Protein AF-A0A937NBX3-F1 (afdb_monomer)

Structure (mmCIF, N/CA/C/O backbone):
data_AF-A0A937NBX3-F1
#
_entry.id   AF-A0A937NBX3-F1
#
loop_
_atom_site.group_PDB
_atom_site.id
_atom_site.type_symbol
_atom_site.label_atom_id
_atom_site.label_alt_id
_atom_site.label_comp_id
_atom_site.label_asym_id
_atom_site.label_entity_id
_atom_site.label_seq_id
_atom_site.pdbx_PDB_ins_code
_atom_site.Cartn_x
_atom_site.Cartn_y
_atom_site.Cartn_z
_atom_site.occupancy
_atom_site.B_iso_or_equiv
_atom_site.auth_seq_id
_atom_site.auth_comp_id
_atom_site.auth_asym_id
_atom_site.auth_atom_id
_atom_site.pdbx_PDB_model_num
ATOM 1 N N . MET A 1 1 ? -4.306 -5.629 -15.261 1.00 84.06 1 MET A N 1
ATOM 2 C CA . MET A 1 1 ? -3.024 -5.113 -14.801 1.00 84.06 1 MET A CA 1
ATOM 3 C C . MET A 1 1 ? -1.946 -5.549 -15.763 1.00 84.06 1 MET A C 1
ATOM 5 O O . MET A 1 1 ? -1.918 -6.724 -16.135 1.00 84.06 1 MET A O 1
ATOM 9 N N . ASP A 1 2 ? -1.067 -4.629 -16.156 1.00 86.94 2 ASP A N 1
ATOM 10 C CA . ASP A 1 2 ? 0.070 -4.967 -17.008 1.00 86.94 2 ASP A CA 1
ATOM 11 C C . ASP A 1 2 ? 1.044 -5.968 -16.342 1.00 86.94 2 ASP A C 1
ATOM 13 O O . ASP A 1 2 ? 1.038 -6.216 -15.128 1.00 86.94 2 ASP A O 1
ATOM 17 N N . LYS A 1 3 ? 1.912 -6.570 -17.162 1.00 88.00 3 LYS A N 1
ATOM 18 C CA . LYS A 1 3 ? 2.862 -7.600 -16.719 1.00 88.00 3 LYS A CA 1
ATOM 19 C C . LYS A 1 3 ? 3.893 -7.071 -15.711 1.00 88.00 3 LYS A C 1
ATOM 21 O O . LYS A 1 3 ? 4.321 -7.837 -14.843 1.00 88.00 3 LYS A O 1
ATOM 26 N N . ARG A 1 4 ? 4.312 -5.805 -15.816 1.00 92.19 4 ARG A N 1
ATOM 27 C CA . ARG A 1 4 ? 5.323 -5.189 -14.940 1.00 92.19 4 ARG A CA 1
ATOM 28 C C . ARG A 1 4 ? 4.758 -5.018 -13.533 1.00 92.19 4 ARG A C 1
ATOM 30 O O . ARG A 1 4 ? 5.383 -5.488 -12.583 1.00 92.19 4 ARG A O 1
ATOM 37 N N . LEU A 1 5 ? 3.569 -4.432 -13.412 1.00 91.56 5 LEU A N 1
ATOM 38 C CA . LEU A 1 5 ? 2.870 -4.252 -12.140 1.00 91.56 5 LEU A CA 1
ATOM 39 C C . LEU A 1 5 ? 2.575 -5.607 -11.486 1.00 91.56 5 LEU A C 1
ATOM 41 O O . LEU A 1 5 ? 2.913 -5.824 -10.324 1.00 91.56 5 LEU A O 1
ATOM 45 N N . ARG A 1 6 ? 2.068 -6.578 -12.260 1.00 89.44 6 ARG A N 1
ATOM 46 C CA . ARG A 1 6 ? 1.843 -7.945 -11.763 1.00 89.44 6 ARG A CA 1
ATOM 47 C C . ARG A 1 6 ? 3.116 -8.583 -11.212 1.00 89.44 6 ARG A C 1
ATOM 49 O O . ARG A 1 6 ? 3.080 -9.229 -10.168 1.00 89.44 6 ARG A O 1
ATOM 56 N N . THR A 1 7 ? 4.238 -8.410 -11.906 1.00 91.50 7 THR A N 1
ATOM 57 C CA . THR A 1 7 ? 5.529 -8.962 -11.476 1.00 91.50 7 THR A CA 1
ATOM 58 C C . THR A 1 7 ? 6.004 -8.305 -10.181 1.00 91.50 7 THR A C 1
ATOM 60 O O . THR A 1 7 ? 6.370 -9.017 -9.249 1.00 91.50 7 THR A O 1
ATOM 63 N N . ALA A 1 8 ? 5.948 -6.973 -10.086 1.00 92.44 8 ALA A N 1
ATOM 64 C CA . ALA A 1 8 ? 6.322 -6.253 -8.870 1.00 92.44 8 ALA A CA 1
ATOM 65 C C . ALA A 1 8 ? 5.469 -6.687 -7.671 1.00 92.44 8 ALA A C 1
ATOM 67 O O . ALA A 1 8 ? 6.023 -7.020 -6.625 1.00 92.44 8 ALA A O 1
ATOM 68 N N . PHE A 1 9 ? 4.148 -6.782 -7.857 1.00 91.38 9 PHE A N 1
ATOM 69 C CA . PHE A 1 9 ? 3.217 -7.245 -6.829 1.00 91.38 9 PHE A CA 1
ATOM 70 C C . PHE A 1 9 ? 3.577 -8.644 -6.321 1.00 91.38 9 PHE A C 1
ATOM 7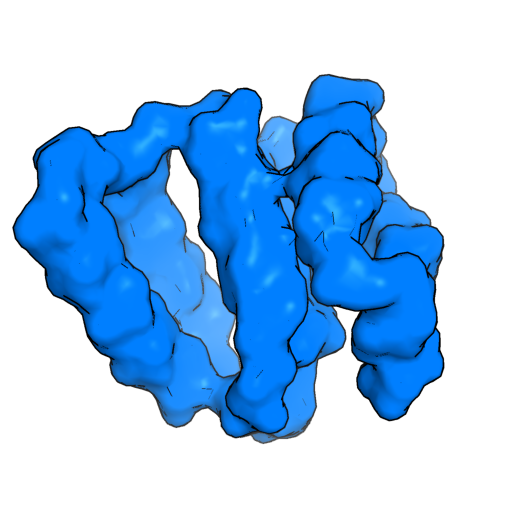2 O O . PHE A 1 9 ? 3.723 -8.847 -5.119 1.00 91.38 9 PHE A O 1
ATOM 79 N N . MET A 1 10 ? 3.787 -9.603 -7.229 1.00 90.00 10 MET A N 1
ATOM 80 C CA . MET A 1 10 ? 4.118 -10.983 -6.856 1.00 90.00 10 MET A CA 1
ATOM 81 C C . MET A 1 10 ? 5.466 -11.094 -6.136 1.00 90.00 10 MET A C 1
ATOM 83 O O . MET A 1 10 ? 5.585 -11.877 -5.196 1.00 90.00 10 MET A O 1
ATOM 87 N N . ILE A 1 11 ? 6.472 -10.312 -6.545 1.00 90.75 11 ILE A N 1
ATOM 88 C CA . ILE A 1 11 ? 7.777 -10.291 -5.869 1.00 90.75 11 ILE A CA 1
ATOM 89 C C . ILE A 1 11 ? 7.635 -9.712 -4.459 1.00 90.75 11 ILE A C 1
ATOM 91 O O . ILE A 1 11 ? 8.192 -10.271 -3.516 1.00 90.75 11 ILE A O 1
ATOM 95 N N . THR A 1 12 ? 6.902 -8.606 -4.295 1.00 90.75 12 THR A N 1
ATOM 96 C CA . THR A 1 12 ? 6.671 -8.016 -2.968 1.00 90.75 12 THR A CA 1
ATOM 97 C C . THR A 1 12 ? 5.880 -8.969 -2.074 1.00 90.75 12 THR A C 1
ATOM 99 O O . THR A 1 12 ? 6.267 -9.192 -0.930 1.00 90.75 12 THR A O 1
ATOM 102 N N . ALA A 1 13 ? 4.834 -9.606 -2.602 1.00 88.50 13 ALA A N 1
ATOM 103 C CA . ALA A 1 13 ? 4.035 -10.567 -1.852 1.00 88.50 13 ALA A CA 1
ATOM 104 C C . ALA A 1 13 ? 4.840 -11.802 -1.403 1.00 88.50 13 ALA A C 1
ATOM 106 O O . ALA A 1 13 ? 4.633 -12.281 -0.291 1.00 88.50 13 ALA A O 1
ATOM 107 N N . ASP A 1 14 ? 5.776 -12.314 -2.215 1.00 86.62 14 ASP A N 1
ATOM 108 C CA . ASP A 1 14 ? 6.635 -13.444 -1.810 1.00 86.62 14 ASP A CA 1
ATOM 109 C C . ASP A 1 14 ? 7.681 -13.046 -0.749 1.00 86.62 14 ASP A C 1
ATOM 111 O O . ASP A 1 14 ? 8.057 -13.873 0.089 1.00 86.62 14 ASP A O 1
ATOM 115 N N . ALA A 1 15 ? 8.112 -11.778 -0.736 1.00 86.94 15 ALA A N 1
ATOM 116 C CA . ALA A 1 15 ? 9.028 -11.250 0.276 1.00 86.94 15 ALA A CA 1
ATOM 117 C C . ALA A 1 15 ? 8.376 -11.136 1.670 1.00 86.94 15 ALA A C 1
ATOM 119 O O . ALA A 1 15 ? 9.060 -11.292 2.684 1.00 86.94 15 ALA A O 1
ATOM 120 N N . ILE A 1 16 ? 7.058 -10.929 1.731 1.00 83.88 16 ILE A N 1
ATOM 121 C CA . ILE A 1 16 ? 6.280 -10.822 2.972 1.00 83.88 16 ILE A CA 1
ATOM 122 C C . ILE A 1 16 ? 5.926 -12.240 3.448 1.00 83.88 16 ILE A C 1
ATOM 124 O O . ILE A 1 16 ? 4.869 -12.803 3.161 1.00 83.88 16 ILE A O 1
ATOM 128 N N . ARG A 1 17 ? 6.880 -12.885 4.126 1.00 72.94 17 ARG A N 1
ATOM 129 C CA . ARG A 1 17 ? 6.728 -14.247 4.666 1.00 72.94 17 ARG A CA 1
ATOM 130 C C . ARG A 1 17 ? 5.986 -14.256 6.015 1.00 72.94 17 ARG A C 1
ATOM 132 O O . ARG A 1 17 ? 6.216 -13.355 6.817 1.00 72.94 17 ARG A O 1
ATOM 139 N N . PRO A 1 18 ? 5.221 -15.325 6.341 1.00 61.44 18 PRO A N 1
ATOM 140 C CA . PRO A 1 18 ? 4.993 -16.541 5.547 1.00 61.44 18 PRO A CA 1
ATOM 141 C C . PRO A 1 18 ? 3.745 -16.495 4.6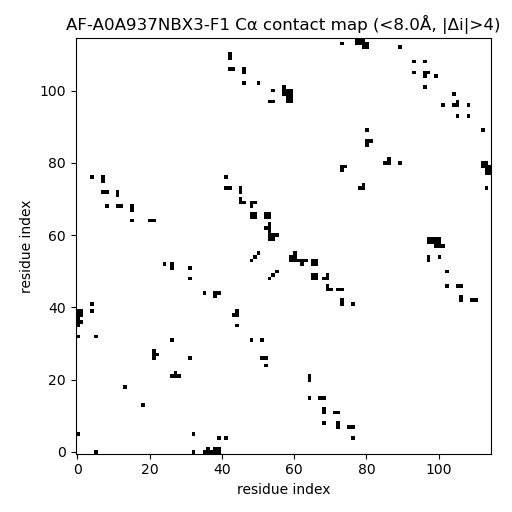41 1.00 61.44 18 PRO A C 1
ATOM 143 O O . PRO A 1 18 ? 2.731 -15.889 4.964 1.00 61.44 18 PRO A O 1
ATOM 146 N N . ARG A 1 19 ? 3.787 -17.264 3.540 1.00 56.19 19 ARG A N 1
ATOM 147 C CA . ARG A 1 19 ? 2.763 -17.399 2.471 1.00 56.19 19 ARG A CA 1
ATOM 148 C C . ARG A 1 19 ? 1.311 -17.672 2.924 1.00 56.19 19 ARG A C 1
ATOM 150 O O . ARG A 1 19 ? 0.404 -17.628 2.098 1.00 56.19 19 ARG A O 1
ATOM 157 N N . GLY A 1 20 ? 1.080 -17.991 4.199 1.00 63.12 20 GLY A N 1
ATOM 158 C CA . GLY A 1 20 ? -0.251 -18.193 4.783 1.00 63.12 20 GLY A CA 1
ATOM 159 C C . GLY A 1 20 ? -0.927 -16.918 5.300 1.00 63.12 20 GLY A C 1
ATOM 160 O O . GLY A 1 20 ? -2.127 -16.948 5.544 1.00 63.12 20 GLY A O 1
ATOM 161 N N . VAL A 1 21 ? -0.194 -15.809 5.437 1.00 73.25 21 VAL A N 1
ATOM 162 C CA . VAL A 1 21 ? -0.682 -14.574 6.078 1.00 73.25 21 VAL A CA 1
ATOM 163 C C . VAL A 1 21 ? -1.877 -13.964 5.334 1.00 73.25 21 VAL A C 1
ATOM 165 O O . VAL A 1 21 ? -2.848 -13.565 5.964 1.00 73.25 21 VAL A O 1
ATOM 168 N N . PHE A 1 22 ? -1.873 -14.004 4.001 1.00 71.19 22 PHE A N 1
ATOM 169 C CA . PHE A 1 22 ? -2.980 -13.496 3.184 1.00 71.19 22 PHE A CA 1
ATOM 170 C C . PHE A 1 22 ? -4.154 -14.482 3.038 1.00 71.19 22 PHE A C 1
ATOM 172 O O . PHE A 1 22 ? -5.189 -14.109 2.512 1.00 71.19 22 PHE A O 1
ATOM 179 N N . ARG A 1 23 ? -4.043 -15.742 3.496 1.00 63.69 23 ARG A N 1
ATOM 180 C CA . ARG A 1 23 ? -5.180 -16.691 3.459 1.00 63.69 23 ARG A CA 1
ATOM 181 C C . ARG A 1 23 ? -6.172 -16.483 4.607 1.00 63.69 23 ARG A C 1
ATOM 183 O O . ARG A 1 23 ? -7.309 -16.920 4.489 1.00 63.69 23 ARG A O 1
ATOM 190 N N . GLY A 1 24 ? -5.743 -15.870 5.712 1.00 56.44 24 GLY A N 1
ATOM 191 C CA . GLY A 1 24 ? -6.535 -15.752 6.944 1.0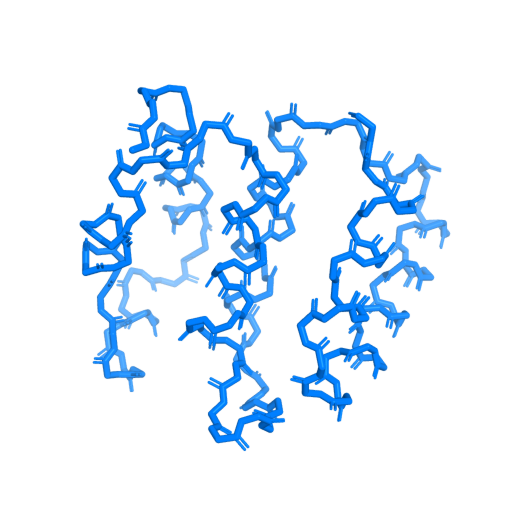0 56.44 24 GLY A CA 1
ATOM 192 C C . GLY A 1 24 ? -7.555 -14.608 6.978 1.00 56.44 24 GLY A C 1
ATOM 193 O O . GLY A 1 24 ? -8.286 -14.505 7.951 1.00 56.44 24 GLY A O 1
ATOM 194 N N . ILE A 1 25 ? -7.605 -13.763 5.946 1.00 55.31 25 ILE A N 1
ATOM 195 C CA . ILE A 1 25 ? -8.297 -12.455 5.946 1.00 55.31 25 ILE A CA 1
ATOM 196 C C . ILE A 1 25 ? -9.451 -12.424 4.931 1.00 55.31 25 ILE A C 1
ATOM 198 O O . ILE A 1 25 ? -9.902 -11.367 4.517 1.00 55.31 25 ILE A O 1
ATOM 202 N N . GLY A 1 26 ? -9.891 -13.592 4.455 1.00 49.38 26 GLY A N 1
ATOM 203 C CA . GLY A 1 26 ? -11.028 -13.703 3.536 1.00 49.38 26 GLY A CA 1
ATOM 204 C C . GLY A 1 26 ? -10.753 -13.360 2.064 1.00 49.38 26 GLY A C 1
ATOM 205 O O . GLY A 1 26 ? -11.602 -13.665 1.236 1.00 49.38 26 GLY A O 1
ATOM 206 N N . GLY A 1 27 ? -9.581 -12.822 1.702 1.00 62.09 27 GLY A N 1
ATOM 207 C CA . GLY A 1 27 ? -9.234 -12.499 0.311 1.00 62.09 27 GLY A CA 1
ATOM 208 C C . GLY A 1 27 ? -7.868 -13.036 -0.117 1.00 62.09 27 GLY A C 1
ATOM 209 O O . GLY A 1 27 ? -6.865 -12.779 0.545 1.00 62.09 27 GLY A O 1
ATOM 210 N N . SER A 1 28 ? -7.787 -13.762 -1.238 1.00 77.62 28 SER A N 1
ATOM 211 C CA . SER A 1 28 ? -6.498 -14.254 -1.734 1.00 77.62 28 SER A CA 1
ATOM 212 C C . SER A 1 28 ? -5.767 -13.205 -2.583 1.00 77.62 28 SER A C 1
ATOM 214 O O . SER A 1 28 ? -6.380 -12.380 -3.257 1.00 77.62 28 SER A O 1
ATOM 216 N N . LEU A 1 29 ? -4.429 -13.278 -2.624 1.00 83.88 29 LEU A N 1
ATOM 217 C CA . LEU A 1 29 ? -3.606 -12.471 -3.542 1.00 83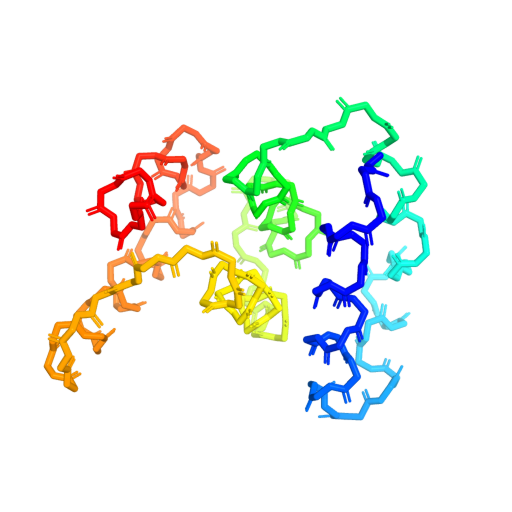.88 29 LEU A CA 1
ATOM 218 C C . LEU A 1 29 ? -4.053 -12.620 -5.006 1.00 83.88 29 LEU A C 1
ATOM 220 O O . LEU A 1 29 ? -3.878 -11.704 -5.801 1.00 83.88 29 LEU A O 1
ATOM 224 N N . ARG A 1 30 ? -4.606 -13.784 -5.367 1.00 82.75 30 ARG A N 1
ATOM 225 C CA . ARG A 1 30 ? -5.109 -14.057 -6.712 1.00 82.75 30 ARG A CA 1
ATOM 226 C C . ARG A 1 30 ? -6.407 -13.303 -6.988 1.00 82.75 30 ARG A C 1
ATOM 228 O O . ARG A 1 30 ? -6.500 -12.698 -8.046 1.00 82.75 30 ARG A O 1
ATOM 235 N N . ASP A 1 31 ? -7.339 -13.286 -6.040 1.00 85.81 31 ASP A N 1
ATOM 236 C CA . ASP A 1 31 ? -8.610 -12.563 -6.187 1.00 85.81 31 ASP A CA 1
ATOM 237 C C . ASP A 1 31 ? -8.360 -11.061 -6.352 1.00 85.81 31 ASP A C 1
ATOM 239 O O . ASP A 1 31 ? -8.948 -10.420 -7.219 1.00 85.81 31 ASP A O 1
ATOM 243 N N . PHE A 1 32 ? -7.398 -10.519 -5.595 1.00 88.50 32 PHE A N 1
ATOM 244 C CA . PHE A 1 32 ? -6.938 -9.149 -5.801 1.00 88.50 32 PHE A CA 1
ATOM 245 C C . PHE A 1 32 ? -6.383 -8.943 -7.219 1.00 88.50 32 PHE A C 1
ATOM 247 O O . PHE A 1 32 ? -6.777 -8.017 -7.915 1.00 88.50 32 PHE A O 1
ATOM 254 N N . LEU A 1 33 ? -5.487 -9.812 -7.696 1.00 86.50 33 LEU A N 1
ATOM 255 C CA . LEU A 1 33 ? -4.930 -9.681 -9.048 1.00 86.50 33 LEU A CA 1
ATOM 256 C C . LEU A 1 33 ? -5.999 -9.728 -10.146 1.00 86.50 33 LEU A C 1
ATOM 258 O O . LEU A 1 33 ? -5.886 -9.000 -11.135 1.00 86.50 33 LEU A O 1
ATOM 262 N N . ASP A 1 34 ? -7.002 -10.583 -9.969 1.00 85.06 34 ASP A N 1
ATOM 263 C CA . ASP A 1 34 ? -8.100 -10.762 -10.912 1.00 85.06 34 ASP A CA 1
ATOM 264 C C . ASP A 1 34 ? -9.091 -9.575 -10.863 1.00 85.06 34 ASP A C 1
ATOM 266 O O . ASP A 1 34 ? -9.763 -9.321 -11.859 1.00 85.06 34 ASP A O 1
ATOM 270 N N . SER A 1 35 ? -9.123 -8.778 -9.782 1.00 85.06 35 SER A N 1
ATOM 271 C CA . SER A 1 35 ? -9.913 -7.534 -9.704 1.00 85.06 35 SER A CA 1
ATOM 272 C C . SER A 1 35 ? -9.222 -6.308 -10.321 1.00 85.06 35 SER A C 1
ATOM 274 O O . SER A 1 35 ? -9.879 -5.320 -10.642 1.00 85.06 35 SER A O 1
ATOM 276 N N . GLN A 1 36 ? -7.904 -6.356 -10.543 1.00 85.56 36 GLN A N 1
ATOM 277 C CA . GLN A 1 36 ? -7.115 -5.226 -11.062 1.00 85.56 36 GLN A CA 1
ATOM 278 C C . GLN A 1 36 ? -6.881 -5.281 -12.589 1.00 85.56 36 GLN A C 1
ATOM 280 O O . GLN A 1 36 ? -5.883 -4.758 -13.095 1.00 85.56 36 GLN A O 1
ATOM 285 N N . THR A 1 37 ? -7.744 -5.939 -13.372 1.00 73.06 37 THR A N 1
ATOM 286 C CA . THR A 1 37 ? -7.503 -6.265 -14.799 1.00 73.06 37 THR A CA 1
ATOM 287 C C . THR A 1 37 ? -7.258 -5.071 -15.724 1.00 73.06 37 THR A C 1
ATOM 289 O O . THR A 1 37 ? -6.496 -5.226 -16.677 1.00 73.06 37 THR A O 1
ATOM 292 N N . ASP A 1 38 ? -7.719 -3.872 -15.372 1.00 80.25 38 ASP A N 1
ATOM 293 C CA . ASP A 1 38 ? -7.614 -2.679 -16.232 1.00 80.25 38 ASP A CA 1
ATOM 294 C C . ASP A 1 38 ? -6.732 -1.555 -15.661 1.00 80.25 38 ASP A C 1
ATOM 296 O O . ASP A 1 38 ? -6.617 -0.481 -16.251 1.00 80.25 38 ASP A O 1
ATOM 300 N N . GLN A 1 39 ? -6.066 -1.786 -14.524 1.00 84.25 39 GLN A N 1
ATOM 301 C CA . GLN A 1 39 ? -5.177 -0.788 -13.922 1.00 84.25 39 GLN A CA 1
ATOM 302 C C . GLN A 1 39 ? -3.752 -0.882 -14.476 1.00 84.25 39 GLN A C 1
ATOM 304 O O . GLN A 1 39 ? -3.114 -1.936 -14.411 1.00 84.25 39 GLN A O 1
ATOM 309 N N . ASN A 1 40 ? -3.245 0.248 -14.971 1.00 88.19 40 ASN A N 1
ATOM 310 C CA . ASN A 1 40 ? -1.862 0.416 -15.443 1.00 88.19 40 ASN A CA 1
ATOM 311 C C . ASN A 1 40 ? -1.098 1.494 -14.653 1.00 88.19 40 ASN A C 1
ATOM 313 O O . ASN A 1 40 ? 0.063 1.771 -14.940 1.00 88.19 40 ASN A O 1
ATOM 317 N N . ASP A 1 41 ? -1.743 2.105 -13.658 1.00 92.19 41 ASP A N 1
ATOM 318 C CA . ASP A 1 41 ? -1.120 3.075 -12.763 1.00 92.19 41 ASP A CA 1
ATOM 319 C C . ASP A 1 41 ? -0.748 2.384 -11.438 1.00 92.19 41 ASP A C 1
ATOM 321 O O . ASP A 1 41 ? -1.651 1.918 -10.730 1.00 92.19 41 ASP A O 1
ATOM 325 N N . PRO A 1 42 ? 0.547 2.312 -11.070 1.00 93.38 42 PRO A N 1
ATOM 326 C CA . PRO A 1 42 ? 0.966 1.737 -9.795 1.00 93.38 42 PRO A CA 1
ATOM 327 C C . PRO A 1 42 ? 0.315 2.423 -8.591 1.00 93.38 42 PRO A C 1
ATOM 329 O O . PRO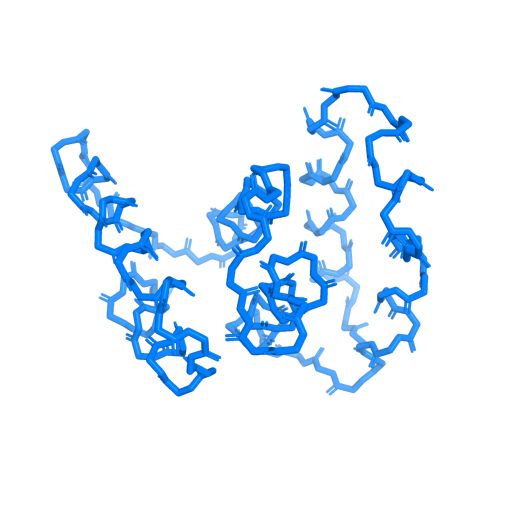 A 1 42 ? 0.002 1.756 -7.608 1.00 93.38 42 PRO A O 1
ATOM 332 N N . ARG A 1 43 ? 0.031 3.728 -8.652 1.00 95.12 43 ARG A N 1
ATOM 333 C CA . ARG A 1 43 ? -0.602 4.434 -7.530 1.00 95.12 43 ARG A CA 1
ATOM 334 C C . ARG A 1 43 ? -2.022 3.929 -7.290 1.00 95.12 43 ARG A C 1
ATOM 336 O O . ARG A 1 43 ? -2.393 3.659 -6.152 1.00 95.12 43 ARG A O 1
ATOM 343 N N . ARG A 1 44 ? -2.793 3.711 -8.362 1.00 94.19 44 ARG A N 1
ATOM 344 C CA . ARG A 1 44 ? -4.154 3.150 -8.277 1.00 94.19 44 ARG A CA 1
ATOM 345 C C . ARG A 1 44 ? -4.159 1.718 -7.764 1.00 94.19 44 ARG A C 1
ATOM 347 O O . ARG A 1 44 ? -4.982 1.388 -6.918 1.00 94.19 44 ARG A O 1
ATOM 354 N N . VAL A 1 45 ? -3.222 0.893 -8.231 1.00 94.25 45 VAL A N 1
ATOM 355 C CA . VAL A 1 45 ? -3.074 -0.475 -7.715 1.00 94.25 45 VAL A CA 1
ATOM 356 C C . VAL A 1 45 ? -2.748 -0.444 -6.222 1.00 94.25 45 VAL A C 1
ATOM 358 O O . VAL A 1 45 ? -3.351 -1.195 -5.467 1.00 94.25 45 VAL A O 1
ATOM 361 N N . ALA A 1 46 ? -1.866 0.452 -5.768 1.00 94.94 46 ALA A N 1
ATOM 362 C CA . ALA A 1 46 ? -1.535 0.584 -4.351 1.00 94.94 46 ALA A CA 1
ATOM 363 C C . ALA A 1 46 ? -2.724 1.036 -3.485 1.00 94.94 46 ALA A C 1
ATOM 365 O O . ALA A 1 46 ? -2.914 0.471 -2.410 1.00 94.94 46 ALA A O 1
ATOM 366 N N . VAL A 1 47 ? -3.558 1.974 -3.959 1.00 95.56 47 VAL A N 1
ATOM 367 C CA . VAL A 1 47 ? -4.838 2.303 -3.294 1.00 95.56 47 VAL A CA 1
ATOM 368 C C . VAL A 1 47 ? -5.700 1.048 -3.160 1.00 95.56 47 VAL A C 1
ATOM 370 O O . VAL A 1 47 ? -6.169 0.759 -2.064 1.00 95.56 47 VAL A O 1
ATOM 373 N N . GLY A 1 48 ? -5.825 0.257 -4.230 1.00 93.69 48 GLY A N 1
ATOM 374 C CA . GLY A 1 48 ? -6.558 -1.009 -4.196 1.00 93.69 48 GLY A CA 1
ATOM 375 C C . GLY A 1 48 ? -5.979 -2.025 -3.205 1.00 93.69 48 GLY A C 1
ATOM 376 O O . GLY A 1 48 ? -6.735 -2.748 -2.567 1.00 93.69 48 GLY A O 1
ATOM 377 N N . ILE A 1 49 ? -4.652 -2.084 -3.026 1.00 93.62 49 ILE A N 1
ATOM 378 C CA . ILE A 1 49 ? -4.027 -2.950 -2.008 1.00 93.62 49 ILE A CA 1
ATOM 379 C C . ILE A 1 49 ? -4.437 -2.492 -0.601 1.00 93.62 49 ILE A C 1
ATOM 381 O O . ILE A 1 49 ? -4.773 -3.328 0.238 1.00 93.62 49 ILE A O 1
ATOM 385 N N . PHE A 1 50 ? -4.422 -1.182 -0.332 1.00 94.50 50 PHE A N 1
ATOM 386 C CA . PHE A 1 50 ? -4.861 -0.651 0.959 1.00 94.50 50 PHE A CA 1
ATOM 387 C C . PHE A 1 50 ? -6.347 -0.911 1.206 1.00 94.50 50 PHE A C 1
ATOM 389 O O . PHE A 1 50 ? -6.690 -1.425 2.265 1.00 94.50 50 PHE A O 1
ATOM 396 N N . GLU A 1 51 ? -7.204 -0.621 0.230 1.00 93.25 51 GLU A N 1
ATOM 397 C CA . GLU A 1 51 ? -8.645 -0.873 0.307 1.00 93.25 51 GLU A CA 1
ATOM 398 C C . GLU A 1 51 ? -8.940 -2.351 0.578 1.00 93.25 51 GLU A C 1
ATOM 400 O O . GLU A 1 51 ? -9.659 -2.676 1.514 1.00 93.25 51 GLU A O 1
ATOM 405 N N . TYR A 1 52 ? -8.327 -3.253 -0.190 1.00 91.19 52 TYR A N 1
ATOM 406 C CA . TYR A 1 52 ? -8.648 -4.676 -0.140 1.00 91.19 52 TYR A CA 1
ATOM 407 C C . TYR A 1 52 ? -8.096 -5.388 1.100 1.00 91.19 52 TYR A C 1
ATOM 409 O O . TYR A 1 52 ? -8.725 -6.304 1.622 1.00 91.19 52 TYR A O 1
ATOM 417 N N . PHE A 1 53 ? -6.889 -5.028 1.551 1.00 90.31 53 PHE A N 1
ATOM 418 C CA . PHE A 1 53 ? -6.215 -5.758 2.630 1.00 90.31 53 PHE A CA 1
ATOM 419 C C . PHE A 1 53 ? -6.212 -5.021 3.966 1.00 90.31 53 PHE A C 1
ATOM 421 O O . PHE A 1 53 ? -6.112 -5.673 5.004 1.00 90.31 53 PHE A O 1
ATOM 428 N N . CYS A 1 54 ? -6.262 -3.689 3.966 1.00 91.31 54 CYS A N 1
ATOM 429 C CA . CYS A 1 54 ? -6.066 -2.890 5.176 1.00 91.31 54 CYS A CA 1
ATOM 430 C C . CYS A 1 54 ? -7.363 -2.278 5.710 1.00 91.31 54 CYS A C 1
ATOM 432 O O . CYS A 1 54 ? -7.374 -1.860 6.867 1.00 91.31 54 CYS A O 1
ATOM 434 N N . LEU A 1 55 ? -8.424 -2.204 4.906 1.00 91.19 55 LEU A N 1
ATOM 435 C CA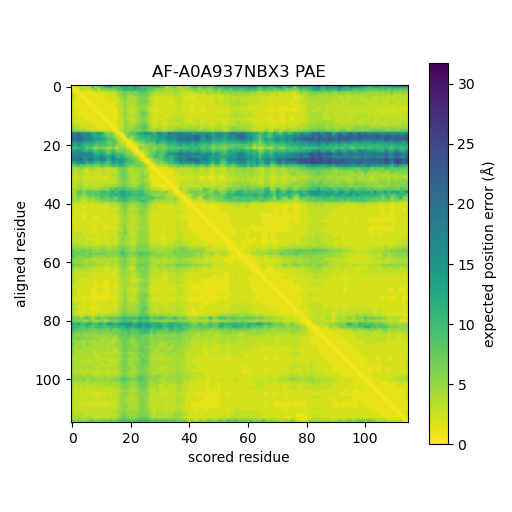 . LEU A 1 55 ? -9.705 -1.631 5.309 1.00 91.19 55 LEU A CA 1
ATOM 436 C C . LEU A 1 55 ? -10.790 -2.714 5.369 1.00 91.19 55 LEU A C 1
ATOM 438 O O . LEU A 1 55 ? -10.869 -3.583 4.508 1.00 91.19 55 LEU A O 1
ATOM 442 N N . GLU A 1 56 ? -11.625 -2.646 6.399 1.00 89.94 56 GLU A N 1
ATOM 443 C CA . GLU A 1 56 ? -12.848 -3.433 6.569 1.00 89.94 56 GLU A CA 1
ATOM 444 C C . GLU A 1 56 ? -13.946 -2.449 6.987 1.00 89.94 56 GLU A C 1
ATOM 446 O O . GLU A 1 56 ? -13.768 -1.748 7.979 1.00 89.94 56 GLU A O 1
ATOM 451 N N . ASP A 1 57 ? -15.018 -2.315 6.198 1.00 87.31 57 ASP A N 1
ATOM 452 C CA . ASP A 1 57 ? -16.074 -1.303 6.399 1.00 87.31 57 ASP A CA 1
ATOM 453 C C . ASP A 1 57 ? -15.522 0.120 6.632 1.00 87.31 57 ASP A C 1
ATOM 455 O O . ASP A 1 57 ? -15.861 0.797 7.603 1.00 87.31 57 ASP A O 1
ATOM 459 N N . GLU A 1 58 ? -14.597 0.552 5.763 1.00 87.88 58 GLU A N 1
ATOM 460 C CA . GLU A 1 58 ? -13.894 1.846 5.861 1.00 87.88 58 GLU A CA 1
ATOM 461 C C . GLU A 1 58 ? -13.100 2.028 7.173 1.00 87.88 58 GLU A C 1
ATOM 463 O O . GLU A 1 58 ? -12.661 3.122 7.507 1.00 87.88 58 GLU A O 1
ATOM 468 N N . CYS A 1 59 ? -12.848 0.959 7.926 1.00 90.31 59 CYS A N 1
ATOM 469 C CA . CYS A 1 59 ? -12.063 0.994 9.154 1.00 90.31 59 CYS A CA 1
ATOM 470 C C . CYS A 1 59 ? -10.727 0.275 8.957 1.00 90.31 59 CYS A C 1
ATOM 472 O O . CYS A 1 59 ? -10.664 -0.828 8.419 1.00 90.31 59 CYS A O 1
ATOM 474 N N . PHE A 1 60 ? -9.631 0.876 9.427 1.00 92.50 60 PHE A N 1
ATOM 475 C CA . PHE A 1 60 ? -8.325 0.221 9.373 1.00 92.50 60 PHE A CA 1
ATOM 476 C C . PHE A 1 60 ? -8.292 -1.025 10.268 1.00 92.50 60 PHE A C 1
ATOM 478 O O . PHE A 1 60 ? -8.359 -0.924 11.493 1.00 92.50 60 PHE A O 1
ATOM 485 N N . ASN A 1 61 ? -8.110 -2.195 9.656 1.00 88.62 61 ASN A N 1
ATOM 486 C CA . ASN A 1 61 ? -8.143 -3.498 10.327 1.00 88.62 61 ASN A CA 1
ATOM 487 C C . ASN A 1 61 ? -6.809 -3.886 11.006 1.00 88.62 61 ASN A C 1
ATOM 489 O O . ASN A 1 61 ? -6.689 -4.952 11.610 1.00 88.62 61 ASN A O 1
ATOM 493 N N . GLY A 1 62 ? -5.773 -3.043 10.909 1.00 87.62 62 GLY A N 1
ATOM 494 C CA . GLY A 1 62 ? -4.463 -3.305 11.514 1.00 87.62 62 GLY A CA 1
ATOM 495 C C . GLY A 1 62 ? -3.609 -4.342 10.776 1.00 87.62 62 GLY A C 1
ATOM 496 O O . GLY A 1 62 ? -2.557 -4.740 11.287 1.00 87.62 62 GLY A O 1
ATOM 497 N N . PHE A 1 63 ? -4.014 -4.781 9.582 1.00 89.56 63 PHE A N 1
ATOM 498 C CA . PHE A 1 63 ? -3.326 -5.827 8.839 1.00 89.56 63 PHE A CA 1
ATOM 499 C C . PHE A 1 63 ? -2.006 -5.338 8.224 1.00 89.56 63 PHE A C 1
ATOM 501 O O . PHE A 1 63 ? -1.904 -4.876 7.086 1.00 89.56 63 PHE A O 1
ATOM 508 N N . ARG A 1 64 ? -0.939 -5.483 9.012 1.00 89.19 64 ARG A N 1
ATOM 509 C CA . ARG A 1 64 ? 0.408 -4.998 8.696 1.00 89.19 64 ARG A CA 1
ATOM 510 C C . ARG A 1 64 ? 0.974 -5.522 7.374 1.00 89.19 64 ARG A C 1
ATOM 512 O O . ARG A 1 64 ? 1.624 -4.765 6.661 1.00 89.19 64 ARG A O 1
ATOM 519 N N . ALA A 1 65 ? 0.736 -6.786 7.032 1.00 89.06 65 ALA A N 1
ATOM 520 C CA . ALA A 1 65 ? 1.269 -7.356 5.795 1.00 89.06 65 ALA A CA 1
ATOM 521 C C . ALA A 1 65 ? 0.626 -6.742 4.536 1.00 89.06 65 ALA A C 1
ATOM 523 O O . ALA A 1 65 ? 1.284 -6.675 3.503 1.00 89.06 65 ALA A O 1
ATOM 524 N N . GLY A 1 66 ? -0.605 -6.222 4.618 1.00 90.81 66 GLY A N 1
ATOM 525 C CA . GLY A 1 66 ? -1.221 -5.441 3.540 1.00 90.81 66 GLY A CA 1
ATOM 526 C C . GLY A 1 66 ? -0.523 -4.095 3.344 1.00 90.81 66 GLY A C 1
ATOM 527 O O . GLY A 1 66 ? -0.219 -3.712 2.216 1.00 90.81 66 GLY A O 1
ATOM 528 N N . VAL A 1 67 ? -0.169 -3.428 4.446 1.00 93.38 67 VAL A N 1
ATOM 529 C CA . VAL A 1 67 ? 0.599 -2.173 4.418 1.00 93.38 67 VAL A CA 1
ATOM 530 C C . VAL A 1 67 ? 1.990 -2.399 3.823 1.00 93.38 67 VAL A C 1
ATOM 532 O O . VAL A 1 67 ? 2.406 -1.667 2.928 1.00 93.38 67 VAL A O 1
ATOM 535 N N . GLU A 1 68 ? 2.698 -3.438 4.273 1.00 92.62 68 GLU A N 1
ATOM 536 C CA . GLU A 1 68 ? 4.015 -3.808 3.737 1.00 92.62 68 GLU A CA 1
ATOM 537 C C . GLU A 1 68 ? 3.941 -4.165 2.245 1.00 92.62 68 GLU A C 1
ATOM 539 O O . GLU A 1 68 ? 4.842 -3.811 1.482 1.00 92.62 68 GLU A O 1
ATOM 544 N N . LEU A 1 69 ? 2.851 -4.808 1.813 1.00 92.75 69 LEU A N 1
ATOM 545 C CA . LEU A 1 69 ? 2.615 -5.147 0.413 1.00 92.75 69 LEU A CA 1
ATOM 546 C C . LEU A 1 69 ? 2.425 -3.896 -0.443 1.00 92.75 69 LEU A C 1
ATOM 548 O O . LEU A 1 69 ? 3.068 -3.783 -1.484 1.00 92.75 69 LEU A O 1
ATOM 552 N N . ALA A 1 70 ? 1.589 -2.955 -0.005 1.00 94.69 70 ALA A N 1
ATOM 553 C CA . ALA A 1 70 ? 1.332 -1.718 -0.738 1.00 94.69 70 ALA A CA 1
ATOM 554 C C . ALA A 1 70 ? 2.594 -0.851 -0.844 1.00 94.69 70 ALA A C 1
ATOM 556 O O . ALA A 1 70 ? 2.985 -0.442 -1.937 1.00 94.69 70 ALA A O 1
ATOM 557 N N . VAL A 1 71 ? 3.272 -0.629 0.284 1.00 95.38 71 VAL A N 1
ATOM 558 C CA . VAL A 1 71 ? 4.489 0.190 0.354 1.00 95.38 71 VAL A CA 1
ATOM 559 C C . VAL A 1 71 ? 5.624 -0.453 -0.445 1.00 95.38 71 VAL A C 1
ATOM 561 O O . VAL A 1 71 ? 6.225 0.196 -1.297 1.00 95.38 71 VAL A O 1
ATOM 564 N N . GLY A 1 72 ? 5.879 -1.750 -0.249 1.00 94.62 72 GLY A N 1
ATOM 565 C CA . GLY A 1 72 ? 6.927 -2.457 -0.983 1.00 94.62 72 GLY A CA 1
ATOM 566 C C . GLY A 1 72 ? 6.626 -2.604 -2.478 1.00 94.62 72 GLY A C 1
ATOM 567 O O . GLY A 1 72 ? 7.544 -2.745 -3.283 1.00 94.62 72 GLY A O 1
ATOM 568 N N . PHE A 1 73 ? 5.353 -2.588 -2.880 1.00 95.50 73 PHE A N 1
ATOM 569 C CA . PHE A 1 73 ? 4.956 -2.524 -4.285 1.00 95.50 73 PHE A CA 1
ATOM 570 C C . PHE A 1 73 ? 5.278 -1.155 -4.896 1.00 95.50 73 PHE A C 1
ATOM 572 O O . PHE A 1 73 ? 5.867 -1.110 -5.977 1.00 95.50 73 PHE A O 1
ATOM 579 N N . LEU A 1 74 ? 4.957 -0.062 -4.193 1.00 96.25 74 LEU A N 1
ATOM 580 C CA . LEU A 1 74 ? 5.289 1.300 -4.621 1.00 96.25 74 LEU A CA 1
ATOM 581 C C . LEU A 1 74 ? 6.806 1.493 -4.749 1.00 96.25 74 LEU A C 1
ATOM 583 O O . LEU A 1 74 ? 7.263 1.912 -5.806 1.00 96.25 74 LEU A O 1
ATOM 587 N N . ASP A 1 75 ? 7.592 1.079 -3.751 1.00 94.94 75 ASP A N 1
ATOM 588 C CA . ASP A 1 75 ? 9.062 1.209 -3.768 1.00 94.94 75 ASP A CA 1
ATOM 589 C C . ASP A 1 75 ? 9.743 0.462 -4.924 1.00 94.94 75 ASP A C 1
ATOM 591 O O . ASP A 1 75 ? 10.861 0.784 -5.317 1.00 94.94 75 ASP A O 1
ATOM 595 N N . LYS A 1 76 ? 9.108 -0.588 -5.458 1.00 93.94 76 LYS A N 1
ATOM 596 C CA . LYS A 1 76 ? 9.642 -1.324 -6.614 1.00 93.94 76 LYS A CA 1
ATOM 597 C C . LYS A 1 76 ? 9.425 -0.601 -7.938 1.00 93.94 76 LYS A C 1
ATOM 599 O O . LYS A 1 76 ? 10.007 -1.009 -8.945 1.00 93.94 76 LYS A O 1
ATOM 604 N N . LEU A 1 77 ? 8.519 0.368 -7.975 1.00 94.62 77 LEU A N 1
ATOM 605 C CA . LEU A 1 77 ? 7.997 0.932 -9.214 1.00 94.62 77 LEU A CA 1
ATOM 606 C C . LEU A 1 77 ? 8.167 2.441 -9.317 1.00 94.62 77 LEU A C 1
ATOM 608 O O . LEU A 1 77 ? 8.239 2.924 -10.447 1.00 94.62 77 LEU A O 1
ATOM 612 N N . LEU A 1 78 ? 8.217 3.132 -8.181 1.00 95.25 78 LEU A N 1
ATOM 613 C CA . LEU A 1 78 ? 8.251 4.582 -8.043 1.00 95.25 78 LEU A CA 1
ATOM 614 C C . LEU A 1 78 ? 9.353 4.999 -7.069 1.00 95.25 78 LEU A C 1
ATOM 616 O O . LEU A 1 78 ? 9.738 4.230 -6.183 1.00 95.25 78 LEU A O 1
ATOM 620 N N . ASP A 1 79 ? 9.796 6.244 -7.202 1.00 92.94 79 ASP A N 1
ATOM 621 C CA . ASP A 1 79 ? 10.778 6.830 -6.296 1.00 92.94 79 ASP A CA 1
ATOM 622 C C . ASP A 1 79 ? 10.062 7.340 -5.038 1.00 92.94 79 ASP A C 1
ATOM 624 O O . ASP A 1 79 ? 9.213 8.235 -5.107 1.00 92.94 79 ASP A O 1
ATOM 628 N N . GLY A 1 80 ? 10.359 6.714 -3.897 1.00 91.88 80 GLY A N 1
ATOM 629 C CA . GLY A 1 80 ? 9.772 7.033 -2.593 1.00 91.88 80 GLY A CA 1
ATOM 630 C C . GLY A 1 80 ? 10.603 8.022 -1.758 1.00 91.88 80 GLY A C 1
ATOM 631 O O . GLY A 1 80 ? 11.618 8.536 -2.224 1.00 91.88 80 GLY A O 1
ATOM 632 N N . PRO A 1 81 ? 10.217 8.266 -0.490 1.00 89.56 81 PRO A N 1
ATOM 633 C CA . PRO A 1 81 ? 10.928 9.183 0.403 1.00 89.56 81 PRO A CA 1
ATOM 634 C C . PRO A 1 81 ? 12.397 8.789 0.617 1.00 89.56 81 PRO A C 1
ATOM 636 O O . PRO A 1 81 ? 12.690 7.667 1.045 1.00 89.56 81 PRO A O 1
ATOM 639 N N . GLU A 1 82 ? 13.314 9.728 0.369 1.00 83.00 82 GLU A N 1
ATOM 640 C CA . GLU A 1 82 ? 14.759 9.514 0.472 1.00 83.00 82 GLU A CA 1
ATOM 641 C C . GLU A 1 82 ? 15.256 9.800 1.900 1.00 83.00 82 GLU A C 1
ATOM 643 O O . GLU A 1 82 ? 15.183 10.915 2.418 1.00 83.00 82 GLU A O 1
ATOM 648 N N . GLY A 1 83 ? 15.791 8.769 2.554 1.00 85.44 83 GLY A N 1
ATOM 649 C CA . GLY A 1 83 ? 16.393 8.871 3.883 1.00 85.44 83 GLY A CA 1
ATOM 650 C C . GLY A 1 83 ? 15.526 8.318 5.014 1.00 85.44 83 GLY A C 1
ATOM 651 O O . GLY A 1 83 ? 14.296 8.367 4.999 1.00 85.44 83 GLY A O 1
ATOM 652 N N . GLU A 1 84 ? 16.201 7.789 6.035 1.00 87.69 84 GLU A N 1
ATOM 653 C CA . GLU A 1 84 ? 15.578 7.064 7.148 1.00 87.69 84 GLU A CA 1
ATOM 654 C C . GLU A 1 84 ? 14.533 7.909 7.892 1.00 87.69 84 GLU A C 1
ATOM 656 O O . GLU A 1 84 ? 13.429 7.438 8.159 1.00 87.69 84 GLU A O 1
ATOM 661 N N . TYR A 1 85 ? 14.833 9.185 8.157 1.00 90.88 85 TYR A N 1
ATOM 662 C CA . TYR A 1 85 ? 13.906 10.082 8.848 1.00 90.88 85 TYR A CA 1
ATOM 663 C C . TYR A 1 85 ? 12.622 10.342 8.045 1.00 90.88 85 TYR A C 1
ATOM 665 O O . TYR A 1 85 ? 11.523 10.202 8.583 1.00 90.88 85 TYR A O 1
ATOM 673 N N . GLN A 1 86 ? 12.747 10.680 6.756 1.00 88.69 86 GLN A N 1
ATOM 674 C CA . GLN A 1 86 ? 11.593 10.942 5.888 1.00 88.69 86 GLN A CA 1
ATOM 675 C C . GLN A 1 86 ? 10.730 9.690 5.745 1.00 88.69 86 GLN A C 1
ATOM 677 O O . GLN A 1 86 ? 9.506 9.762 5.818 1.00 88.69 86 GLN A O 1
ATOM 682 N N . ARG A 1 87 ? 11.376 8.526 5.631 1.00 91.19 87 ARG A N 1
ATOM 683 C CA . ARG A 1 87 ? 10.704 7.233 5.562 1.00 91.19 87 ARG A CA 1
ATOM 684 C C . ARG A 1 87 ? 9.900 6.928 6.822 1.00 91.19 87 ARG A C 1
ATOM 686 O O . ARG A 1 87 ? 8.735 6.547 6.733 1.00 91.19 87 ARG A O 1
ATOM 693 N N . VAL A 1 88 ? 10.500 7.114 7.997 1.00 91.44 88 VAL A N 1
ATOM 694 C CA . VAL A 1 88 ? 9.820 6.901 9.282 1.00 91.44 88 VAL A CA 1
ATOM 695 C C . VAL A 1 88 ? 8.640 7.859 9.441 1.00 91.44 88 VAL A C 1
ATOM 697 O O . VAL A 1 88 ? 7.577 7.431 9.889 1.00 91.44 88 VAL A O 1
ATOM 700 N N . GLN A 1 89 ? 8.801 9.131 9.068 1.00 92.88 89 GLN A N 1
ATOM 701 C CA . GLN A 1 89 ? 7.715 10.106 9.147 1.00 92.88 89 GLN A CA 1
ATOM 702 C C . GLN A 1 89 ? 6.573 9.755 8.186 1.00 92.88 89 GLN A C 1
ATOM 704 O O . GLN A 1 89 ? 5.428 9.662 8.615 1.00 92.88 89 GLN A O 1
ATOM 709 N N . SER A 1 90 ? 6.896 9.431 6.934 1.00 93.25 90 SER A N 1
ATOM 710 C CA . SER A 1 90 ? 5.930 9.016 5.914 1.00 93.25 90 SER A CA 1
ATOM 711 C C . SER A 1 90 ? 5.078 7.821 6.363 1.00 93.25 90 SER A C 1
ATOM 713 O O . SER A 1 90 ? 3.859 7.829 6.199 1.00 93.25 90 SER A O 1
ATOM 715 N N . LEU A 1 91 ? 5.684 6.821 7.017 1.00 93.31 91 LEU A N 1
ATOM 716 C CA . LEU A 1 91 ? 4.962 5.664 7.561 1.00 93.31 91 LEU A CA 1
ATOM 717 C C . LEU A 1 9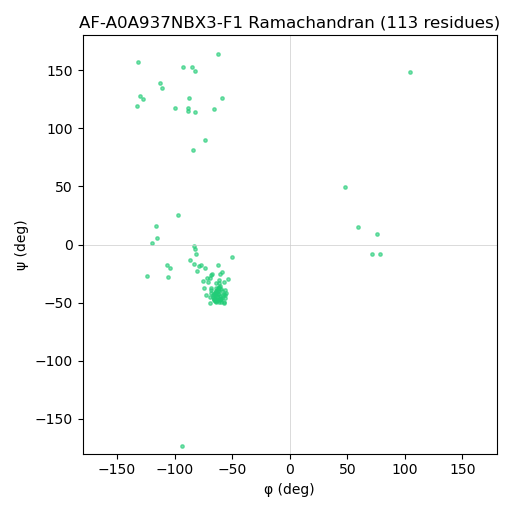1 ? 4.086 6.004 8.779 1.00 93.31 91 LEU A C 1
ATOM 719 O O . LEU A 1 91 ? 3.038 5.383 8.972 1.00 93.31 91 LEU A O 1
ATOM 723 N N . LYS A 1 92 ? 4.487 6.976 9.610 1.00 93.25 92 LYS A N 1
ATOM 724 C CA . LYS A 1 92 ? 3.630 7.484 10.695 1.00 93.25 92 LYS A CA 1
ATOM 725 C C . LYS A 1 92 ? 2.408 8.200 10.129 1.00 93.25 92 LYS A C 1
ATOM 727 O O . LYS A 1 92 ? 1.299 7.947 10.598 1.00 93.25 92 LYS A O 1
ATOM 732 N N . ASP A 1 93 ? 2.612 9.024 9.108 1.00 94.75 93 ASP A N 1
ATOM 733 C CA . ASP A 1 93 ? 1.538 9.749 8.432 1.00 94.75 93 ASP A CA 1
ATOM 734 C C . ASP A 1 93 ? 0.589 8.769 7.730 1.00 94.75 93 ASP A C 1
ATOM 736 O O . ASP A 1 93 ? -0.626 8.880 7.880 1.00 94.75 93 ASP A O 1
ATOM 740 N N . LEU A 1 94 ? 1.124 7.728 7.078 1.00 95.44 94 LEU A N 1
ATOM 741 C CA . LEU A 1 94 ? 0.327 6.656 6.475 1.00 95.44 94 LEU A CA 1
ATOM 742 C C . LEU A 1 94 ? -0.598 5.989 7.492 1.00 95.44 94 LEU A C 1
ATOM 744 O O . LEU A 1 94 ? -1.760 5.733 7.195 1.00 95.44 94 LEU A O 1
ATOM 748 N N . LYS A 1 95 ? -0.106 5.711 8.705 1.00 93.81 95 LYS A N 1
ATOM 749 C CA . LYS A 1 95 ? -0.937 5.119 9.758 1.00 93.81 95 LYS A CA 1
ATOM 750 C C . LYS A 1 95 ? -2.122 6.025 10.105 1.00 93.81 95 LYS A C 1
ATOM 752 O O . LYS A 1 95 ? -3.232 5.518 10.231 1.00 93.81 95 LYS A O 1
ATOM 757 N N . ALA A 1 96 ? -1.894 7.331 10.250 1.00 94.38 96 ALA A N 1
ATOM 758 C CA . ALA A 1 96 ? -2.963 8.289 10.527 1.00 94.38 96 ALA A CA 1
ATOM 759 C C . ALA A 1 96 ? -3.963 8.373 9.363 1.00 94.38 96 ALA A C 1
ATOM 761 O O . ALA A 1 96 ? -5.167 8.392 9.590 1.00 94.38 96 ALA A O 1
ATOM 762 N N . VAL A 1 97 ? -3.468 8.343 8.123 1.00 95.56 97 VAL A N 1
ATOM 763 C CA . VAL A 1 97 ? -4.292 8.336 6.909 1.00 95.56 97 VAL A CA 1
ATOM 764 C C . VAL A 1 97 ? -5.156 7.075 6.826 1.00 95.56 97 VAL A C 1
ATOM 766 O O . VAL A 1 97 ? -6.361 7.182 6.620 1.00 95.56 97 VAL A O 1
ATOM 769 N N . LEU A 1 98 ? -4.594 5.888 7.064 1.00 94.75 98 LEU A N 1
ATOM 770 C CA . LEU A 1 98 ? -5.354 4.631 7.065 1.00 94.75 98 LEU A CA 1
ATOM 771 C C . LEU A 1 98 ? -6.447 4.623 8.137 1.00 94.75 98 LEU A C 1
ATOM 773 O O . LEU A 1 98 ? -7.547 4.148 7.880 1.00 94.75 98 LEU A O 1
ATOM 777 N N . GLN A 1 99 ? -6.178 5.199 9.312 1.00 94.25 99 GLN A N 1
ATOM 778 C CA . GLN A 1 99 ? -7.170 5.331 10.385 1.00 94.25 99 GLN A CA 1
ATOM 779 C C . GLN A 1 99 ? -8.385 6.186 10.000 1.00 94.25 99 GLN A C 1
ATOM 781 O O . GLN A 1 99 ? -9.409 6.087 10.670 1.00 94.25 99 GLN A O 1
ATOM 786 N N . THR A 1 100 ? -8.292 7.003 8.946 1.00 93.75 100 THR A N 1
ATOM 787 C CA . THR A 1 100 ? -9.442 7.767 8.442 1.00 93.75 100 THR 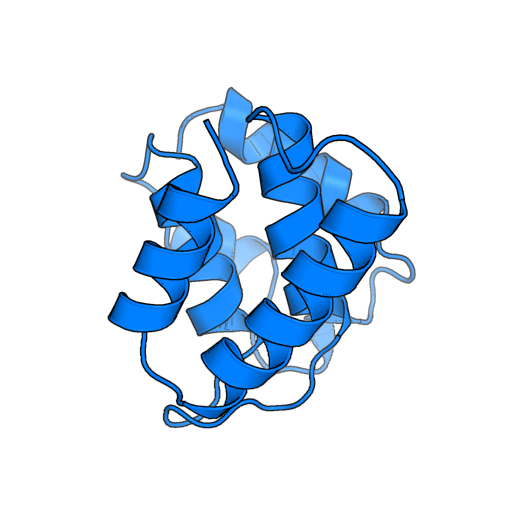A CA 1
ATOM 788 C C . THR A 1 100 ? -10.404 6.938 7.598 1.00 93.75 100 THR A C 1
ATOM 790 O O . THR A 1 100 ? -11.515 7.399 7.361 1.00 93.75 100 THR A O 1
ATOM 793 N N . GLY A 1 101 ? -9.978 5.774 7.087 1.00 92.62 101 GLY A N 1
ATOM 794 C CA . GLY A 1 101 ? -10.786 4.977 6.159 1.00 92.62 101 GLY A CA 1
ATOM 795 C C . GLY A 1 101 ? -10.935 5.553 4.754 1.00 92.62 101 GLY A C 1
ATOM 796 O O . GLY A 1 101 ? -11.467 4.894 3.868 1.00 92.62 101 GLY A O 1
ATOM 797 N N . ASN A 1 102 ? -10.472 6.784 4.531 1.00 94.88 102 ASN A N 1
ATOM 798 C CA . ASN A 1 102 ? -10.790 7.539 3.335 1.00 94.88 102 ASN A CA 1
ATOM 799 C C . ASN A 1 102 ? -9.785 7.252 2.209 1.00 94.88 102 ASN A C 1
ATOM 801 O O . ASN A 1 102 ? -8.608 7.618 2.284 1.00 94.88 102 ASN A O 1
ATOM 805 N N . LEU A 1 103 ? -10.270 6.646 1.122 1.00 94.69 103 LEU A N 1
ATOM 806 C CA . LEU A 1 103 ? -9.460 6.311 -0.053 1.00 94.69 103 LEU A CA 1
ATOM 807 C C . LEU A 1 103 ? -8.843 7.541 -0.737 1.00 94.69 103 LEU A C 1
ATOM 809 O O . LEU A 1 103 ? -7.749 7.444 -1.298 1.00 94.69 103 LEU A O 1
ATOM 813 N N . GLU A 1 104 ? -9.497 8.705 -0.682 1.00 95.88 104 GLU A N 1
ATOM 814 C CA . GLU A 1 104 ? -8.929 9.941 -1.228 1.00 95.88 104 GLU A CA 1
ATOM 815 C C . GLU A 1 104 ? -7.723 10.418 -0.416 1.00 95.88 104 GLU A C 1
ATOM 817 O O . GLU A 1 104 ? -6.739 10.872 -0.999 1.00 95.88 104 GLU A O 1
ATOM 822 N N . GLU A 1 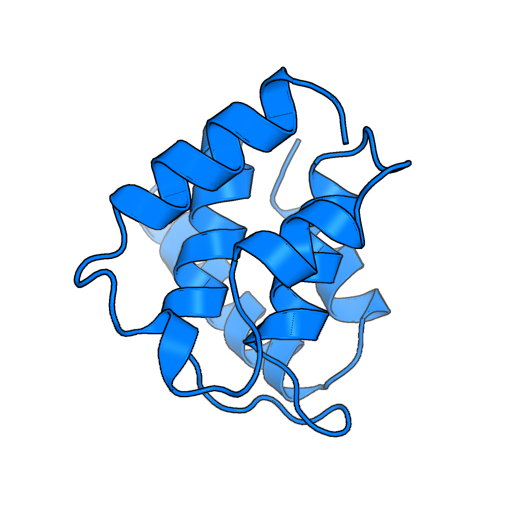105 ? -7.755 10.275 0.910 1.00 96.19 105 GLU A N 1
ATOM 823 C CA . GLU A 1 105 ? -6.621 10.624 1.772 1.00 96.19 105 GLU A CA 1
ATOM 824 C C . GLU A 1 105 ? -5.447 9.661 1.553 1.00 96.19 105 GLU A C 1
ATOM 826 O O . GLU A 1 105 ? -4.299 10.098 1.448 1.00 96.19 105 GLU A O 1
ATOM 831 N N . ILE A 1 106 ? -5.729 8.364 1.373 1.00 96.62 106 ILE A N 1
ATOM 832 C CA . ILE A 1 106 ? -4.718 7.362 0.991 1.00 96.62 106 ILE A CA 1
ATOM 833 C C . ILE A 1 106 ? -4.078 7.741 -0.345 1.00 96.62 106 ILE A C 1
ATOM 835 O O . ILE A 1 106 ? -2.851 7.760 -0.466 1.00 96.62 106 ILE A O 1
ATOM 839 N N . ARG A 1 107 ? -4.888 8.099 -1.345 1.00 96.44 107 ARG A N 1
ATOM 840 C CA . ARG A 1 107 ? -4.387 8.533 -2.650 1.00 96.44 107 ARG A CA 1
ATOM 841 C C . ARG A 1 107 ? -3.511 9.783 -2.539 1.00 96.44 107 ARG A C 1
ATOM 843 O O . ARG A 1 107 ? -2.418 9.791 -3.099 1.00 96.44 107 ARG A O 1
ATOM 850 N N . LYS A 1 108 ? -3.946 10.806 -1.795 1.00 96.81 108 LYS A N 1
ATOM 851 C CA . LYS A 1 108 ? -3.156 12.029 -1.561 1.00 96.81 108 LYS A CA 1
ATOM 852 C C . LYS A 1 108 ? -1.817 11.718 -0.899 1.00 96.81 108 LYS A C 1
ATOM 854 O O . LYS A 1 108 ? -0.805 12.299 -1.283 1.00 96.81 108 LYS A O 1
ATOM 859 N N . TRP A 1 109 ? -1.792 10.791 0.060 1.00 96.94 109 TRP A N 1
ATOM 860 C CA . TRP A 1 109 ? -0.546 10.353 0.684 1.00 96.94 109 TRP A CA 1
ATOM 861 C C . TRP A 1 109 ? 0.395 9.689 -0.331 1.00 96.94 109 TRP A C 1
ATOM 863 O O . TRP A 1 109 ? 1.579 10.026 -0.359 1.00 96.94 109 TRP A O 1
ATOM 873 N N . ILE A 1 110 ? -0.113 8.805 -1.199 1.00 96.88 110 ILE A N 1
ATOM 874 C CA . ILE A 1 110 ? 0.699 8.167 -2.249 1.00 96.88 110 ILE A CA 1
ATOM 875 C C . ILE A 1 110 ? 1.260 9.228 -3.203 1.00 96.88 110 ILE A C 1
ATOM 877 O O . ILE A 1 110 ? 2.465 9.247 -3.447 1.00 96.88 110 ILE A O 1
ATOM 881 N N . ASP A 1 111 ? 0.410 10.130 -3.698 1.00 95.25 111 ASP A N 1
ATOM 882 C CA . ASP A 1 111 ? 0.795 11.191 -4.637 1.00 95.25 111 ASP A CA 1
ATOM 883 C C . ASP A 1 111 ? 1.844 12.149 -4.034 1.00 95.25 111 ASP A C 1
ATOM 885 O O . ASP A 1 111 ? 2.718 12.645 -4.746 1.00 95.25 111 ASP A O 1
ATOM 889 N N . ALA A 1 112 ? 1.798 12.389 -2.719 1.00 95.00 112 ALA A N 1
ATOM 890 C CA . ALA A 1 112 ? 2.766 13.233 -2.019 1.00 95.00 112 ALA A CA 1
ATOM 891 C C . ALA A 1 112 ? 4.134 12.558 -1.807 1.00 95.00 112 ALA A C 1
ATOM 893 O O . ALA A 1 112 ? 5.153 13.251 -1.767 1.00 95.00 112 ALA A O 1
ATOM 894 N N . ASN A 1 113 ? 4.166 11.230 -1.654 1.00 95.12 113 ASN A N 1
ATOM 895 C CA . ASN A 1 113 ? 5.367 10.490 -1.252 1.00 95.12 113 ASN A CA 1
ATOM 896 C C . ASN A 1 113 ? 6.062 9.742 -2.397 1.00 95.12 113 ASN A C 1
ATOM 898 O O . ASN A 1 113 ? 7.235 9.412 -2.246 1.00 95.12 113 ASN A O 1
ATOM 902 N N . TYR A 1 114 ? 5.373 9.471 -3.510 1.00 94.38 114 TYR A N 1
ATOM 903 C CA . TYR A 1 114 ? 5.891 8.639 -4.599 1.00 94.38 114 TYR A CA 1
ATOM 904 C C . TYR A 1 114 ? 5.794 9.324 -5.965 1.00 94.38 114 TYR A C 1
ATOM 906 O O . TYR A 1 114 ? 4.703 9.715 -6.400 1.00 94.38 114 TYR A O 1
ATOM 914 N N . ARG A 1 115 ? 6.928 9.425 -6.673 1.00 90.50 115 ARG A N 1
ATOM 915 C CA . ARG A 1 115 ? 7.047 10.059 -8.001 1.00 90.50 115 ARG A CA 1
ATOM 916 C C . ARG A 1 115 ? 7.197 9.045 -9.130 1.00 90.50 115 ARG A C 1
ATOM 918 O O . ARG A 1 115 ? 7.928 8.051 -8.947 1.00 90.50 115 ARG A O 1
#

Foldseek 3Di:
DDPVLVVLLVVQQVVLDDPCLQVVQPDDPVNLVVVCVPDPDLLVSLLSLCLVQQDDPLAGPVSVSSVSSSVSSLVVPWDFDPDDVRVVVLVVCCVVQSRRSDSVSSSVSCVVTTD

Sequence (115 aa):
MDKRLRTAFMITADAIRPRGVFRGIGGSLRDFLDSQTDQNDPRRVAVGIFEYFCLEDECFNGFRAGVELAVGFLDKLLDGPEGEYQRVQSLKDLKAVLQTGNLEEIRKWIDANYR

Secondary structure (DSSP, 8-state):
--HHHHHHHHHHHHHSS-TTGGGTTS--HHHHHHH-TT---HHHHHHHHHHHHHEETTEE---HHHHHHHHHHHHTTS----SHHHHHHHHHHHHHHHTT--HHHHHHHHHHH--

Radius of gyration: 13.19 Å; Cα contacts (8 Å, |Δi|>4): 122; chains: 1; bounding box: 32×31×28 Å

Mean predicted aligned error: 4.54 Å

Solvent-accessible surface area (backbone atoms only — not comparable to full-atom values): 6410 Å² total; per-residue (Å²): 58,49,71,67,61,52,49,42,45,54,55,34,52,67,69,54,70,59,91,60,67,51,66,77,73,86,53,46,75,62,60,55,55,68,72,37,60,85,47,81,48,70,67,62,51,34,47,49,35,39,52,72,51,23,36,53,96,53,33,53,67,75,39,58,70,29,52,52,34,26,51,48,30,44,60,73,75,34,53,54,61,79,53,72,68,50,40,55,50,53,55,54,51,48,53,58,34,43,62,64,35,41,66,67,53,46,44,52,51,46,65,73,45,43,92

pLDDT: mean 88.37, std 9.73, range [49.38, 96.94]